Protein AF-A0A8J6BT45-F1 (afdb_monomer_lite)

Sequence (136 aa):
VMVNKKLYLLYSHRVPFYRADMVSVSGCVQLFEEISIQIPAIPPMLYPSWSYKVPYRASISGGLCPPKNIIVSGTVLSNAKSFYINLCSGNDIAFHLNPRFVEDVVVRNTQTNKSWGPEERSLSQNMPFSRGQGFQ

Secondary structure (DSSP, 8-state):
-EETTEE------SS-GGG--EEEEEESEEEE-----------GGG----EEPSSEEEE-TT---TT------EEE-TT-SBEEEEEEETTEEEEEEEEETTTTEEEEEEEETTEE-PPB---SS-----TT-EE-

Radius of gyration: 15.27 Å; chains: 1; bounding box: 33×40×37 Å

Structure (mmCIF, N/CA/C/O backbone):
data_AF-A0A8J6BT45-F1
#
_entry.id   AF-A0A8J6BT45-F1
#
loop_
_atom_site.group_PDB
_atom_site.id
_atom_site.type_symbol
_atom_site.label_atom_id
_atom_site.label_alt_id
_atom_site.label_comp_id
_atom_site.label_asym_id
_atom_site.label_entity_id
_atom_site.label_seq_id
_atom_site.pdbx_PDB_ins_code
_atom_site.Cartn_x
_atom_site.Cartn_y
_atom_site.Cartn_z
_atom_site.occupancy
_atom_site.B_iso_or_equiv
_atom_site.auth_seq_id
_atom_site.auth_comp_id
_atom_site.auth_asym_id
_atom_site.auth_atom_id
_atom_site.pdbx_PDB_model_num
ATOM 1 N N . VAL A 1 1 ? 9.005 -0.862 4.163 1.00 90.94 1 VAL A N 1
ATOM 2 C CA . VAL A 1 1 ? 7.708 -0.299 4.600 1.00 90.94 1 VAL A CA 1
ATOM 3 C C . VAL A 1 1 ? 7.727 -0.163 6.108 1.00 90.94 1 VAL A C 1
ATOM 5 O O . VAL A 1 1 ? 7.992 -1.147 6.797 1.00 90.94 1 VAL A O 1
ATOM 8 N N . MET A 1 2 ? 7.499 1.048 6.604 1.00 94.00 2 MET A N 1
ATOM 9 C CA . MET A 1 2 ? 7.290 1.312 8.026 1.00 94.00 2 MET A CA 1
ATOM 10 C C . MET A 1 2 ? 5.802 1.567 8.254 1.00 94.00 2 MET A C 1
ATOM 12 O O . MET A 1 2 ? 5.155 2.107 7.364 1.00 94.00 2 MET A O 1
ATOM 16 N N . VAL A 1 3 ? 5.285 1.159 9.410 1.00 94.38 3 VAL A N 1
ATOM 17 C CA . VAL A 1 3 ? 3.946 1.535 9.880 1.00 94.38 3 VAL A CA 1
ATOM 18 C C . VAL A 1 3 ? 4.102 2.049 11.302 1.00 94.38 3 VAL A C 1
ATOM 20 O O . VAL A 1 3 ? 4.741 1.395 12.129 1.00 94.38 3 VAL A O 1
ATOM 23 N N . ASN A 1 4 ? 3.588 3.243 11.576 1.00 92.19 4 ASN A N 1
ATOM 24 C CA . ASN A 1 4 ? 3.750 3.958 12.838 1.00 92.19 4 ASN A CA 1
ATOM 25 C C . ASN A 1 4 ? 5.226 4.016 13.271 1.00 92.19 4 ASN A C 1
ATOM 27 O O . ASN A 1 4 ? 5.574 3.725 14.415 1.00 92.19 4 ASN A O 1
ATOM 31 N N . LYS A 1 5 ? 6.108 4.348 12.313 1.00 90.75 5 LYS A N 1
ATOM 32 C CA . LYS A 1 5 ? 7.576 4.460 12.470 1.00 90.75 5 LYS A CA 1
ATOM 33 C C . LYS A 1 5 ? 8.306 3.160 12.838 1.00 90.75 5 LYS A C 1
ATOM 35 O O . LYS A 1 5 ? 9.514 3.181 13.059 1.00 90.75 5 LYS A O 1
ATOM 40 N N . LYS A 1 6 ? 7.619 2.015 12.856 1.00 92.56 6 LYS A N 1
ATOM 41 C CA . LYS A 1 6 ? 8.228 0.698 13.066 1.00 92.56 6 LYS A CA 1
ATOM 42 C C . LYS A 1 6 ? 8.410 -0.010 11.729 1.00 92.56 6 LYS A C 1
ATOM 44 O O . LYS A 1 6 ? 7.488 -0.042 10.915 1.00 92.56 6 LYS A O 1
ATOM 49 N N . LEU A 1 7 ? 9.587 -0.599 11.500 1.00 94.06 7 LEU A N 1
ATOM 50 C CA . LEU A 1 7 ? 9.802 -1.465 10.340 1.00 94.06 7 LEU A CA 1
ATOM 51 C C . LEU A 1 7 ? 8.805 -2.625 10.394 1.00 94.06 7 LEU A C 1
ATOM 53 O O . LEU A 1 7 ? 8.831 -3.417 11.336 1.00 94.06 7 LEU A O 1
ATOM 57 N N . TYR A 1 8 ? 7.960 -2.709 9.370 1.00 94.00 8 TYR A N 1
ATOM 58 C CA . TYR A 1 8 ? 6.960 -3.759 9.251 1.00 94.00 8 TYR A CA 1
ATOM 59 C C . TYR A 1 8 ? 7.418 -4.848 8.282 1.00 94.00 8 TYR A C 1
ATOM 61 O O . TYR A 1 8 ? 7.484 -6.021 8.636 1.00 94.00 8 TYR A O 1
ATOM 69 N N . LEU A 1 9 ? 7.793 -4.457 7.060 1.00 93.62 9 LEU A N 1
ATOM 70 C CA . LEU A 1 9 ? 8.296 -5.396 6.060 1.00 93.62 9 LEU A CA 1
ATOM 71 C C . LEU A 1 9 ? 9.237 -4.741 5.055 1.00 93.62 9 LEU A C 1
ATOM 73 O O . LEU A 1 9 ? 9.226 -3.521 4.849 1.00 93.62 9 LEU A O 1
ATOM 77 N N . LEU A 1 10 ? 10.014 -5.589 4.390 1.00 93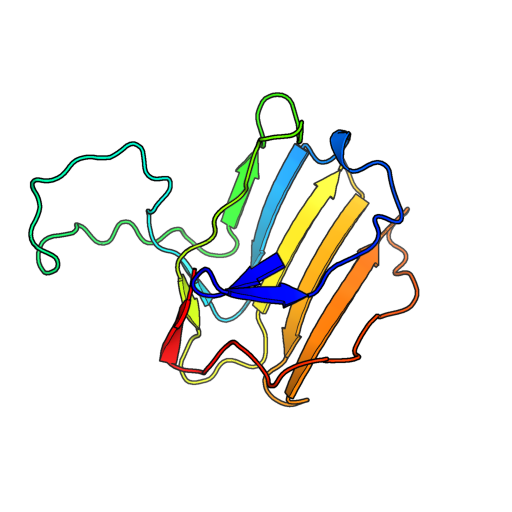.06 10 LEU A N 1
ATOM 78 C CA . LEU A 1 10 ? 10.785 -5.260 3.199 1.00 93.06 10 LEU A CA 1
ATOM 79 C C . LEU A 1 10 ? 10.080 -5.849 1.976 1.00 93.06 10 LEU A C 1
ATOM 81 O O . LEU A 1 10 ? 9.438 -6.892 2.069 1.00 93.06 10 LEU A O 1
ATOM 85 N N . TYR A 1 11 ? 10.190 -5.163 0.844 1.00 92.38 11 TYR A N 1
ATOM 86 C CA . TYR A 1 11 ? 9.669 -5.633 -0.434 1.00 92.38 11 TYR A CA 1
ATOM 87 C C . TYR A 1 11 ? 10.751 -5.452 -1.489 1.00 92.38 11 TYR A C 1
ATOM 89 O O . TYR A 1 11 ? 11.211 -4.331 -1.718 1.00 92.38 11 TYR A O 1
ATOM 97 N N . SER A 1 12 ? 11.167 -6.552 -2.109 1.00 93.12 12 SER A N 1
ATOM 98 C CA . SER A 1 12 ? 12.149 -6.525 -3.189 1.00 93.12 12 SER A CA 1
ATOM 99 C C . SER A 1 12 ? 11.479 -6.033 -4.466 1.00 93.12 12 SER A C 1
ATOM 101 O O . SER A 1 12 ? 10.528 -6.637 -4.962 1.00 93.12 12 SER A O 1
ATOM 103 N N . HIS A 1 13 ? 11.968 -4.920 -5.008 1.00 90.56 13 HIS A N 1
ATOM 104 C CA . HIS A 1 13 ? 11.411 -4.342 -6.225 1.00 90.56 13 HIS A CA 1
ATOM 105 C C . HIS A 1 13 ? 11.545 -5.304 -7.414 1.00 90.56 13 HIS A C 1
ATOM 107 O O . HIS A 1 13 ? 12.634 -5.789 -7.710 1.00 90.56 13 HIS A O 1
ATOM 113 N N . ARG A 1 14 ? 10.434 -5.545 -8.120 1.00 94.25 14 ARG A N 1
ATOM 114 C CA . ARG A 1 14 ? 10.389 -6.385 -9.336 1.00 94.25 14 ARG A CA 1
ATOM 115 C C . ARG A 1 14 ? 10.534 -5.583 -10.628 1.00 94.25 14 ARG A C 1
ATOM 117 O O . ARG A 1 14 ? 10.740 -6.145 -11.696 1.00 94.25 14 ARG A O 1
ATOM 124 N N . VAL A 1 15 ? 10.421 -4.264 -10.514 1.00 90.50 15 VAL A N 1
ATOM 125 C CA . VAL A 1 15 ? 10.687 -3.281 -11.564 1.00 90.50 15 VAL A CA 1
ATOM 126 C C . VAL A 1 15 ? 11.548 -2.163 -10.978 1.00 90.50 15 VAL A C 1
ATOM 128 O O . VAL A 1 15 ? 11.543 -1.980 -9.758 1.00 90.50 15 VAL A O 1
ATOM 131 N N . PRO A 1 16 ? 12.280 -1.389 -11.794 1.00 88.69 16 PRO A N 1
ATOM 132 C CA . PRO A 1 16 ? 13.125 -0.326 -11.270 1.00 88.69 16 PRO A CA 1
ATOM 133 C C . PRO A 1 16 ? 12.304 0.739 -10.527 1.00 88.69 16 PRO A C 1
ATOM 135 O O . PRO A 1 16 ? 11.472 1.423 -11.121 1.00 88.69 16 PRO A O 1
ATOM 138 N N . PHE A 1 17 ? 12.545 0.887 -9.221 1.00 79.94 17 PHE A N 1
ATOM 139 C CA . PHE A 1 17 ? 11.737 1.741 -8.343 1.00 79.94 17 PHE A CA 1
ATOM 140 C C . PHE A 1 17 ? 11.781 3.226 -8.730 1.00 79.94 17 PHE A C 1
ATOM 142 O O . PHE A 1 17 ? 10.810 3.944 -8.510 1.00 79.94 17 PHE A O 1
ATOM 149 N N . TYR A 1 18 ? 12.877 3.682 -9.348 1.00 84.06 18 TYR A N 1
ATOM 150 C CA . TYR A 1 18 ? 13.043 5.069 -9.788 1.00 84.06 18 TYR A CA 1
ATOM 151 C C . TYR A 1 18 ? 12.075 5.475 -10.902 1.00 84.06 18 TYR A C 1
ATOM 153 O O . TYR A 1 18 ? 11.912 6.662 -11.167 1.00 84.06 18 TYR A O 1
ATOM 161 N N . ARG A 1 19 ? 11.409 4.507 -11.545 1.00 87.62 19 ARG A N 1
ATOM 162 C CA . ARG A 1 19 ? 10.358 4.780 -12.529 1.00 87.62 19 ARG A CA 1
ATOM 163 C C . ARG A 1 19 ? 9.006 5.094 -11.892 1.00 87.62 19 ARG A C 1
ATOM 165 O O . ARG A 1 19 ? 8.069 5.395 -12.627 1.00 87.62 19 ARG A O 1
ATOM 172 N N . ALA A 1 20 ? 8.871 4.970 -10.571 1.00 91.56 20 ALA A N 1
ATOM 173 C CA . ALA A 1 20 ? 7.627 5.310 -9.906 1.00 91.56 20 ALA A CA 1
ATOM 174 C C . ALA A 1 20 ? 7.395 6.826 -9.949 1.00 91.56 20 ALA A C 1
ATOM 176 O O . ALA A 1 20 ? 8.228 7.600 -9.475 1.00 91.56 20 ALA A O 1
ATOM 177 N N . ASP A 1 21 ? 6.259 7.230 -10.503 1.00 92.38 21 ASP A N 1
ATOM 178 C CA . ASP A 1 21 ? 5.923 8.615 -10.842 1.00 92.38 21 ASP A CA 1
ATOM 179 C C . ASP A 1 21 ? 4.630 9.101 -10.176 1.00 92.38 21 ASP A C 1
ATOM 181 O O . ASP A 1 21 ? 4.340 10.296 -10.191 1.00 92.38 21 ASP A O 1
ATOM 185 N N . MET A 1 22 ? 3.869 8.204 -9.550 1.00 93.81 22 MET A N 1
ATOM 186 C CA . MET A 1 22 ? 2.605 8.525 -8.902 1.00 93.81 22 MET A CA 1
ATOM 187 C C . MET A 1 22 ? 2.357 7.611 -7.702 1.00 93.81 22 MET A C 1
ATOM 189 O O . MET A 1 22 ? 2.585 6.403 -7.758 1.00 93.81 22 MET A O 1
ATOM 193 N N . VAL A 1 23 ? 1.823 8.183 -6.624 1.00 95.00 23 VAL A N 1
ATOM 194 C CA . VAL A 1 23 ? 1.180 7.426 -5.547 1.00 95.00 23 VAL A CA 1
ATOM 195 C C . VAL A 1 23 ? -0.329 7.434 -5.769 1.00 95.00 23 VAL A C 1
ATOM 197 O O . VAL A 1 23 ? -0.912 8.473 -6.087 1.00 95.00 23 VAL A O 1
ATOM 200 N N . SER A 1 24 ? -0.981 6.284 -5.606 1.00 96.31 24 SER A N 1
ATOM 201 C CA . SER A 1 24 ? -2.444 6.206 -5.611 1.00 96.31 24 SER A CA 1
ATOM 202 C C . SER A 1 24 ? -2.954 5.425 -4.414 1.00 96.31 24 SER A C 1
ATOM 204 O O . SER A 1 24 ? -2.423 4.356 -4.116 1.00 96.31 24 SER A O 1
ATOM 206 N N . VAL A 1 25 ? -4.010 5.916 -3.777 1.00 97.12 25 VAL A N 1
ATOM 207 C CA . VAL A 1 25 ? -4.625 5.279 -2.612 1.00 97.12 25 VAL A CA 1
ATOM 208 C C . VAL A 1 25 ? -6.121 5.118 -2.850 1.00 97.12 25 VAL A C 1
ATOM 210 O O . VAL A 1 25 ? -6.782 6.042 -3.326 1.00 97.12 25 VAL A O 1
ATOM 213 N N . SER A 1 26 ? -6.670 3.947 -2.536 1.00 97.50 26 SER A N 1
ATOM 214 C CA . SER A 1 26 ? -8.110 3.690 -2.645 1.00 97.50 26 SER A CA 1
ATOM 215 C C . SER A 1 26 ? -8.605 2.658 -1.634 1.00 97.50 26 SER A C 1
ATOM 217 O O . SER A 1 26 ? -7.818 2.034 -0.924 1.00 97.50 26 SER A O 1
ATOM 219 N N . GLY A 1 27 ? -9.921 2.454 -1.595 1.00 96.81 27 GLY A N 1
ATOM 220 C CA . GLY A 1 27 ? -10.604 1.532 -0.693 1.00 96.81 27 GLY A CA 1
ATOM 221 C C . GLY A 1 27 ? -11.045 2.183 0.617 1.00 96.81 27 GLY A C 1
ATOM 222 O O . GLY A 1 27 ? -11.273 3.388 0.681 1.00 96.81 27 GLY A O 1
ATOM 223 N N . CYS A 1 28 ? -11.218 1.368 1.658 1.00 95.25 28 CYS A N 1
ATOM 224 C CA . CYS A 1 28 ? -11.841 1.765 2.922 1.00 95.25 28 CYS A CA 1
ATOM 225 C C . CYS A 1 28 ? -10.873 2.504 3.865 1.00 95.25 28 CYS A C 1
ATOM 227 O O . CYS A 1 28 ? -10.590 2.034 4.971 1.00 95.25 28 CYS A O 1
ATOM 229 N N . VAL A 1 29 ? -10.372 3.656 3.426 1.00 94.50 29 VAL A N 1
ATOM 230 C CA . VAL A 1 29 ? -9.449 4.513 4.176 1.00 94.50 29 VAL A CA 1
ATOM 231 C C . VAL A 1 29 ? -9.846 5.979 4.027 1.00 94.50 29 VAL A C 1
ATOM 233 O O . VAL A 1 29 ? -10.278 6.400 2.957 1.00 94.50 29 VAL A O 1
ATOM 236 N N . GLN A 1 30 ? -9.696 6.754 5.096 1.00 92.25 30 GLN A N 1
ATOM 237 C CA . GLN A 1 30 ? -9.736 8.212 5.064 1.00 92.25 30 GLN A CA 1
ATOM 238 C C . GLN A 1 30 ? -8.306 8.731 5.178 1.00 92.25 30 GLN A C 1
ATOM 240 O O . GLN A 1 30 ? -7.568 8.290 6.051 1.00 92.25 30 GLN A O 1
ATOM 245 N N . LEU A 1 31 ? -7.911 9.646 4.299 1.00 89.19 31 LEU A N 1
ATOM 246 C CA . LEU A 1 31 ? -6.573 10.232 4.299 1.00 89.19 31 LEU A CA 1
ATOM 247 C C . LEU A 1 31 ? -6.591 11.619 4.928 1.00 89.19 31 LEU A C 1
ATOM 249 O O . LEU A 1 31 ? -7.556 12.362 4.739 1.00 89.19 31 LEU A O 1
ATOM 253 N N . PHE A 1 32 ? -5.509 11.975 5.614 1.00 82.25 32 PHE A N 1
ATOM 254 C CA . PHE A 1 32 ? -5.329 13.292 6.223 1.00 82.25 32 PHE A CA 1
ATOM 255 C C . PHE A 1 32 ? -4.135 14.023 5.609 1.00 82.25 32 PHE A C 1
ATOM 257 O O . PHE A 1 32 ? -3.179 13.397 5.144 1.00 82.25 32 PHE A O 1
ATOM 264 N N . GLU A 1 33 ? -4.184 15.355 5.614 1.00 65.31 33 GLU A N 1
ATOM 265 C CA . GLU A 1 33 ? -3.027 16.194 5.311 1.00 65.31 33 GLU A CA 1
ATOM 266 C C . GLU A 1 33 ? -1.940 16.053 6.379 1.00 65.31 33 GLU A C 1
ATOM 268 O O . GLU A 1 33 ? -1.926 16.741 7.390 1.00 65.31 33 GLU A O 1
ATOM 273 N N . GLU A 1 34 ? -0.982 15.173 6.110 1.00 57.31 34 GLU A N 1
ATOM 274 C CA . GLU A 1 34 ? 0.354 15.233 6.698 1.00 57.31 34 GLU A CA 1
ATOM 275 C C . GLU A 1 34 ? 1.403 14.928 5.615 1.00 57.31 34 GLU A C 1
ATOM 277 O O . GLU A 1 34 ? 2.158 13.961 5.669 1.00 57.31 34 GLU A O 1
ATOM 282 N N . ILE A 1 35 ? 1.470 15.783 4.589 1.00 45.12 35 ILE A N 1
ATOM 283 C CA . ILE A 1 35 ? 2.744 16.009 3.891 1.00 45.12 35 ILE A CA 1
ATOM 284 C C . ILE A 1 35 ? 3.439 17.100 4.705 1.00 45.12 35 ILE A C 1
ATOM 286 O O . ILE A 1 35 ? 3.261 18.289 4.456 1.00 45.12 35 ILE A O 1
ATOM 290 N N . SER A 1 36 ? 4.138 16.715 5.772 1.00 38.84 36 SER A N 1
ATOM 291 C CA . SER A 1 36 ? 4.691 17.690 6.711 1.00 38.84 36 SER A CA 1
ATOM 292 C C . SER A 1 36 ? 5.872 18.457 6.096 1.00 38.84 36 SER A C 1
ATOM 294 O O . SER A 1 36 ? 6.980 17.927 6.010 1.00 38.84 36 SER A O 1
ATOM 296 N N . ILE A 1 37 ? 5.656 19.731 5.757 1.00 39.16 37 ILE A N 1
ATOM 297 C CA . ILE A 1 37 ? 6.622 20.802 6.035 1.00 39.16 37 ILE A CA 1
ATOM 298 C C . ILE A 1 37 ? 6.125 21.428 7.345 1.00 39.16 37 ILE A C 1
ATOM 300 O O . ILE A 1 37 ? 4.994 21.895 7.424 1.00 39.16 37 ILE A O 1
ATOM 304 N N . GLN A 1 38 ? 6.916 21.305 8.408 1.00 37.19 38 GLN A N 1
ATOM 305 C CA . GLN A 1 38 ? 6.505 21.540 9.796 1.00 37.19 38 GLN A CA 1
ATOM 306 C C . GLN A 1 38 ? 5.935 22.954 10.034 1.00 37.19 38 GLN A C 1
ATOM 308 O O . GLN A 1 38 ? 6.637 23.938 9.816 1.00 37.19 38 GLN A O 1
ATOM 313 N N . ILE A 1 39 ? 4.712 23.060 10.575 1.00 44.75 39 ILE A N 1
ATOM 314 C CA . ILE A 1 39 ? 4.190 24.292 11.198 1.00 44.75 39 ILE A CA 1
ATOM 315 C C . ILE A 1 39 ? 3.685 23.942 12.616 1.00 44.75 39 ILE A C 1
ATOM 317 O O . ILE A 1 39 ? 2.734 23.174 12.740 1.00 44.75 39 ILE A O 1
ATOM 321 N N . PRO A 1 40 ? 4.294 24.467 13.698 1.00 43.94 40 PRO A N 1
ATOM 322 C CA . PRO A 1 40 ? 4.095 23.958 15.062 1.00 43.94 40 PRO A CA 1
ATOM 323 C C . PRO A 1 40 ? 2.988 24.644 15.898 1.00 43.94 40 PRO A C 1
ATOM 325 O O . PRO A 1 40 ? 3.034 24.564 17.121 1.00 43.94 40 PRO A O 1
ATOM 328 N N . ALA A 1 41 ? 2.001 25.327 15.303 1.00 48.59 41 ALA A N 1
ATOM 329 C CA . ALA A 1 41 ? 1.146 26.261 16.062 1.00 48.59 41 ALA A CA 1
ATOM 330 C C . ALA A 1 41 ? -0.361 25.932 16.163 1.00 48.59 41 ALA A C 1
ATOM 332 O O . ALA A 1 41 ? -1.086 26.708 16.782 1.00 48.59 41 ALA A O 1
ATOM 333 N N . ILE A 1 42 ? -0.869 24.834 15.588 1.00 48.19 42 ILE A N 1
ATOM 334 C CA . ILE A 1 42 ? -2.327 24.583 15.548 1.00 48.19 42 ILE A CA 1
ATOM 335 C C . ILE A 1 42 ? -2.729 23.439 16.503 1.00 48.19 42 ILE A C 1
ATOM 337 O O . ILE A 1 42 ? -2.192 22.337 16.372 1.00 48.19 42 ILE A O 1
ATOM 341 N N . PRO A 1 43 ? -3.673 23.665 17.446 1.00 48.88 43 PRO A N 1
ATOM 342 C CA . PRO A 1 43 ? -4.213 22.630 18.329 1.00 48.88 43 PRO A CA 1
ATOM 343 C C . PRO A 1 43 ? -4.932 21.505 17.559 1.00 48.88 43 PRO A C 1
ATOM 345 O O . PRO A 1 43 ? -5.656 21.806 16.607 1.00 48.88 43 PRO A O 1
ATOM 348 N N . PRO A 1 44 ? -4.872 20.235 18.013 1.00 51.19 44 PRO A N 1
ATOM 349 C CA . PRO A 1 44 ? -5.398 19.098 17.253 1.00 51.19 44 PRO A CA 1
ATOM 350 C C . PRO A 1 44 ? -6.892 19.119 16.906 1.00 51.19 44 PRO A C 1
ATOM 352 O O . PRO A 1 44 ? -7.326 18.472 15.959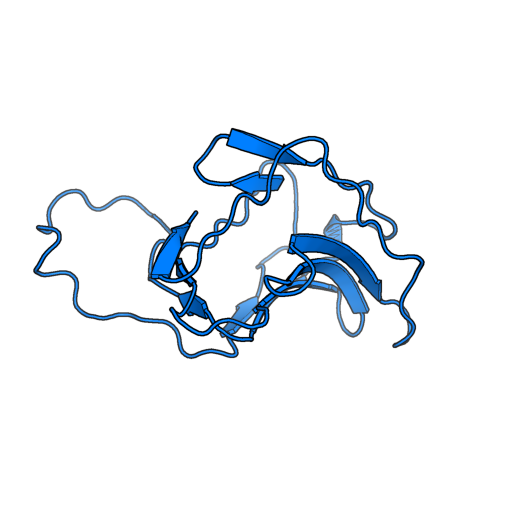 1.00 51.19 44 PRO A O 1
ATOM 355 N N . MET A 1 45 ? -7.689 19.860 17.674 1.00 51.69 45 MET A N 1
ATOM 356 C CA . MET A 1 45 ? -9.142 19.983 17.489 1.00 51.69 45 MET A CA 1
ATOM 357 C C . MET A 1 45 ? -9.534 21.020 16.426 1.00 51.69 45 MET A C 1
ATOM 359 O O . MET A 1 45 ? -10.698 21.108 16.052 1.00 51.69 45 MET A O 1
ATOM 363 N N . LEU A 1 46 ? -8.572 21.825 15.973 1.00 42.56 46 LEU A N 1
ATOM 364 C CA . LEU A 1 46 ? -8.763 22.948 15.057 1.00 42.56 46 LEU A CA 1
ATOM 365 C C . LEU A 1 46 ? -8.092 22.715 13.705 1.00 42.56 46 LEU A C 1
ATOM 367 O O . LEU A 1 46 ? -8.033 23.653 12.915 1.00 42.56 46 LEU A O 1
ATOM 371 N N . TYR A 1 47 ? -7.606 21.501 13.409 1.00 51.62 47 TYR A N 1
ATOM 372 C CA . TYR A 1 47 ? -7.238 21.177 12.036 1.00 51.62 47 TYR A CA 1
ATOM 373 C C . TYR A 1 47 ? -8.504 21.312 11.186 1.00 51.62 47 TYR A C 1
ATOM 375 O O . TYR A 1 47 ? -9.450 20.544 11.396 1.00 51.62 47 TYR A O 1
ATOM 383 N N . PRO A 1 48 ? -8.577 22.271 10.246 1.00 48.38 48 PRO A N 1
ATOM 384 C CA . PRO A 1 48 ? -9.613 22.205 9.233 1.00 48.38 48 PRO A CA 1
ATOM 385 C C . PRO A 1 48 ? -9.575 20.797 8.626 1.00 48.38 48 PRO A C 1
ATOM 387 O O . PRO A 1 48 ? -8.503 20.210 8.474 1.00 48.38 48 PRO A O 1
ATOM 390 N N . SER A 1 49 ? -10.734 20.195 8.375 1.00 56.09 49 SER A N 1
ATOM 391 C CA . SER A 1 49 ? -10.822 18.824 7.878 1.00 56.09 49 SER A CA 1
ATOM 392 C C . SER A 1 49 ? -10.347 18.757 6.421 1.00 56.09 49 SER A C 1
ATOM 394 O O . SER A 1 49 ? -11.150 18.587 5.504 1.00 56.09 49 SER A O 1
ATOM 396 N N . TRP A 1 50 ? -9.045 18.903 6.181 1.00 60.09 50 TRP A N 1
ATOM 397 C CA . TRP A 1 50 ? -8.415 18.642 4.892 1.00 60.09 50 TRP A CA 1
ATOM 398 C C . TRP A 1 50 ? -8.224 17.131 4.783 1.00 60.09 50 TRP A C 1
ATOM 400 O O . TRP A 1 50 ? -7.125 16.585 4.866 1.00 60.09 50 TRP A O 1
ATOM 410 N N . SER A 1 51 ? -9.350 16.422 4.695 1.00 72.56 51 SER A N 1
ATOM 411 C CA . SER A 1 51 ? -9.338 15.021 4.308 1.00 72.56 51 SER A CA 1
ATOM 412 C C . SER A 1 51 ? -9.187 14.948 2.798 1.00 72.56 51 SER A C 1
ATOM 414 O O . SER A 1 51 ? -9.996 15.536 2.070 1.00 72.56 51 SER A O 1
ATOM 416 N N . TYR A 1 52 ? -8.206 14.198 2.310 1.00 85.25 52 TYR A N 1
ATOM 417 C CA . TYR A 1 52 ? -8.113 13.950 0.879 1.00 85.25 52 TYR A CA 1
ATOM 418 C C . TYR A 1 52 ? -9.250 13.035 0.428 1.00 85.25 52 TYR A C 1
ATOM 420 O O . TYR A 1 52 ? -9.549 12.018 1.061 1.00 85.25 52 TYR A O 1
ATOM 428 N N . LYS A 1 53 ? -9.876 13.384 -0.700 1.00 89.25 53 LYS A N 1
ATOM 429 C CA . LYS A 1 53 ? -10.878 12.522 -1.331 1.00 89.25 53 LYS A CA 1
ATOM 430 C C . LYS A 1 53 ? -10.216 11.231 -1.806 1.00 89.25 53 LYS A C 1
ATOM 432 O O . LYS A 1 53 ? -9.173 11.262 -2.456 1.00 89.25 53 LYS A O 1
ATOM 437 N N . VAL A 1 54 ? -10.857 10.108 -1.502 1.00 91.88 54 VAL A N 1
ATOM 438 C CA . VAL A 1 54 ? -10.456 8.774 -1.953 1.00 91.88 54 VAL A CA 1
ATOM 439 C C . VAL A 1 54 ? -11.404 8.344 -3.088 1.00 91.88 54 VAL A C 1
ATOM 441 O O . VAL A 1 54 ? -12.616 8.469 -2.915 1.00 91.88 54 VAL A O 1
ATOM 444 N N . PRO A 1 55 ? -10.908 7.860 -4.247 1.00 95.38 55 PRO A N 1
ATOM 445 C CA . PRO A 1 55 ? -9.511 7.554 -4.563 1.00 95.38 55 PRO A CA 1
ATOM 446 C C . PRO A 1 55 ? -8.626 8.802 -4.666 1.00 95.38 55 PRO A C 1
ATOM 448 O O . PRO A 1 55 ? -8.980 9.774 -5.325 1.00 95.38 55 PRO A O 1
ATOM 451 N N . TYR A 1 56 ? -7.451 8.727 -4.045 1.00 93.75 56 TYR A N 1
ATOM 452 C CA . TYR A 1 56 ? -6.446 9.783 -4.054 1.00 93.75 56 TYR A CA 1
ATOM 453 C C . TYR A 1 56 ? -5.325 9.440 -5.031 1.00 93.75 56 TYR A C 1
ATOM 455 O O . TYR A 1 56 ? -4.925 8.276 -5.144 1.00 93.75 56 TYR A O 1
ATOM 463 N N . ARG A 1 57 ? -4.808 10.451 -5.730 1.00 93.44 57 ARG A N 1
ATOM 464 C CA . ARG A 1 57 ? -3.664 10.338 -6.638 1.00 93.44 57 ARG A CA 1
ATOM 465 C C . ARG A 1 57 ? -2.790 11.574 -6.498 1.00 93.44 57 ARG A C 1
ATOM 467 O O . ARG A 1 57 ? -3.312 12.684 -6.508 1.00 93.44 57 ARG A O 1
ATOM 474 N N . ALA A 1 58 ? -1.481 11.374 -6.421 1.00 91.38 58 ALA A N 1
ATOM 475 C CA . ALA A 1 58 ? -0.513 12.462 -6.422 1.00 91.38 58 ALA A CA 1
ATOM 476 C C . ALA A 1 58 ? 0.740 12.077 -7.204 1.00 91.38 58 ALA A C 1
ATOM 478 O O . ALA A 1 58 ? 1.262 10.969 -7.055 1.00 91.38 58 ALA A O 1
ATOM 479 N N . SER A 1 59 ? 1.224 13.004 -8.027 1.00 91.38 59 SER A N 1
ATOM 480 C CA . SER A 1 59 ? 2.472 12.836 -8.766 1.00 91.38 59 SER A CA 1
ATOM 481 C C . SER A 1 59 ? 3.671 12.890 -7.823 1.00 91.38 59 SER A C 1
ATOM 483 O O . SER A 1 59 ? 3.741 13.712 -6.910 1.00 91.38 59 SER A O 1
ATOM 485 N N . ILE A 1 60 ? 4.654 12.039 -8.080 1.00 88.94 60 ILE A N 1
ATOM 486 C CA . ILE A 1 60 ? 5.949 12.035 -7.414 1.00 88.94 60 ILE A CA 1
ATOM 487 C C . ILE A 1 60 ? 6.902 12.834 -8.307 1.00 88.94 60 ILE A C 1
ATOM 489 O O . ILE A 1 60 ? 7.589 12.277 -9.161 1.00 88.94 60 ILE A O 1
ATOM 493 N N . SER A 1 61 ? 6.943 14.157 -8.134 1.00 81.44 61 SER A N 1
ATOM 494 C CA . SER A 1 61 ? 7.790 15.042 -8.951 1.00 81.44 61 SER A CA 1
ATOM 495 C C . SER A 1 61 ? 9.256 14.598 -8.924 1.00 81.44 61 SER A C 1
ATOM 497 O O . SER A 1 61 ? 9.835 14.465 -7.845 1.00 81.44 61 SER A O 1
ATOM 499 N N . GLY A 1 62 ? 9.850 14.349 -10.094 1.00 78.56 62 GLY A N 1
ATOM 500 C CA . GLY A 1 62 ? 11.227 13.849 -10.226 1.00 78.56 62 GLY A CA 1
ATOM 501 C C . GLY A 1 62 ? 11.416 12.356 -9.914 1.00 78.56 62 GLY A C 1
ATOM 502 O O . GLY A 1 62 ? 12.551 11.899 -9.836 1.00 78.56 62 GLY A O 1
ATOM 503 N N . GLY A 1 63 ? 10.328 11.603 -9.727 1.00 78.12 63 GLY A N 1
ATOM 504 C CA . GLY A 1 63 ? 10.353 10.173 -9.420 1.00 78.12 63 GLY A CA 1
ATOM 505 C C . GLY A 1 63 ? 10.802 9.847 -7.991 1.00 78.12 63 GLY A C 1
ATOM 506 O O . GLY A 1 63 ? 10.969 10.734 -7.137 1.00 78.12 63 GLY A O 1
ATOM 507 N N . LEU A 1 64 ? 10.970 8.550 -7.718 1.00 80.50 64 LEU A N 1
ATOM 508 C CA . LEU A 1 64 ? 11.575 8.063 -6.477 1.00 80.50 64 LEU A CA 1
ATOM 509 C C . LEU A 1 64 ? 13.095 7.963 -6.610 1.00 80.50 64 LEU A C 1
ATOM 511 O O . LEU A 1 64 ? 13.618 7.065 -7.261 1.00 80.50 64 LEU A O 1
ATOM 515 N N . CYS A 1 65 ? 13.814 8.845 -5.927 1.00 79.00 65 CYS A N 1
ATOM 516 C CA . CYS A 1 65 ? 15.258 8.757 -5.744 1.00 79.00 65 CYS A CA 1
ATOM 517 C C . CYS A 1 65 ? 15.568 8.699 -4.241 1.00 79.00 65 CYS A C 1
ATOM 519 O O . CYS A 1 65 ? 15.009 9.493 -3.485 1.00 79.00 65 CYS A O 1
ATOM 521 N N . PRO A 1 66 ? 16.423 7.786 -3.750 1.00 77.69 66 PRO A N 1
ATOM 522 C CA . PRO A 1 66 ? 16.851 7.836 -2.357 1.00 77.69 66 PRO A CA 1
ATOM 523 C C . PRO A 1 66 ? 17.521 9.193 -2.076 1.00 77.69 66 PRO A C 1
ATOM 525 O O . PRO A 1 66 ? 18.253 9.677 -2.941 1.00 77.69 66 PRO A O 1
ATOM 528 N N . PRO A 1 67 ? 17.285 9.827 -0.910 1.00 79.19 67 PRO A N 1
ATOM 529 C CA . PRO A 1 67 ? 16.618 9.314 0.296 1.00 79.19 67 PRO A CA 1
ATOM 530 C C . PRO A 1 67 ? 15.106 9.628 0.393 1.00 79.19 67 PRO A C 1
ATOM 532 O O . PRO A 1 67 ? 14.557 9.693 1.493 1.00 79.19 67 PRO A O 1
ATOM 535 N N . LYS A 1 68 ? 14.414 9.871 -0.725 1.00 81.94 68 LYS A N 1
ATOM 536 C CA . LYS A 1 68 ? 13.006 10.289 -0.733 1.00 81.94 68 LYS A CA 1
ATOM 537 C C . LYS A 1 68 ? 12.088 9.225 -0.128 1.00 81.94 68 LYS A C 1
ATOM 539 O O . LYS A 1 68 ? 12.089 8.072 -0.554 1.00 81.94 68 LYS A O 1
ATOM 544 N N . ASN A 1 69 ? 11.257 9.654 0.818 1.00 85.50 69 ASN A N 1
ATOM 545 C CA . ASN A 1 69 ? 10.237 8.832 1.460 1.00 85.50 69 ASN A CA 1
ATOM 546 C C . ASN A 1 69 ? 8.843 9.283 1.021 1.00 85.50 69 ASN A C 1
ATOM 548 O O . ASN A 1 69 ? 8.610 10.470 0.797 1.00 85.50 69 ASN A O 1
ATOM 552 N N . ILE A 1 70 ? 7.914 8.333 0.936 1.00 89.38 70 ILE A N 1
ATOM 553 C CA . ILE 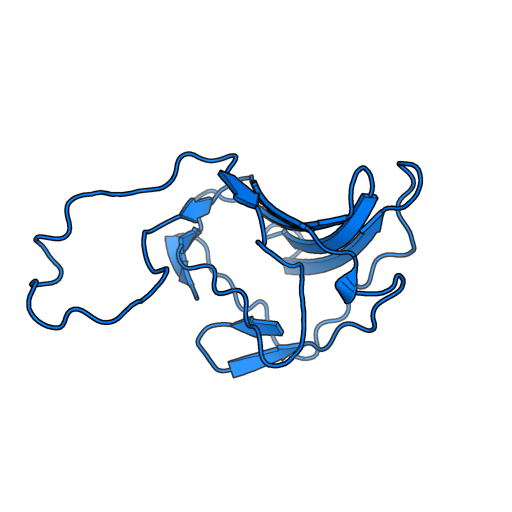A 1 70 ? 6.482 8.608 0.797 1.00 89.38 70 ILE A CA 1
ATOM 554 C C . ILE A 1 70 ? 5.838 8.260 2.132 1.00 89.38 70 ILE A C 1
ATOM 556 O O . ILE A 1 70 ? 5.995 7.138 2.611 1.00 89.38 70 ILE A O 1
ATOM 560 N N . ILE A 1 71 ? 5.134 9.225 2.715 1.00 91.19 71 ILE A N 1
ATOM 561 C CA . ILE A 1 71 ? 4.412 9.078 3.979 1.00 91.19 71 ILE A CA 1
ATOM 562 C C . ILE A 1 71 ? 2.920 9.171 3.664 1.00 91.19 71 ILE A C 1
ATOM 564 O O . ILE A 1 71 ? 2.505 10.043 2.899 1.00 91.19 71 ILE A O 1
ATOM 568 N N . VAL A 1 72 ? 2.127 8.247 4.207 1.00 93.06 72 VAL A N 1
ATOM 569 C CA . VAL A 1 72 ? 0.674 8.203 4.014 1.00 93.06 72 VAL A CA 1
ATOM 570 C C . VAL A 1 72 ? 0.020 8.117 5.386 1.00 93.06 72 VAL A C 1
ATOM 572 O O . VAL A 1 72 ? 0.011 7.050 5.988 1.00 93.06 72 VAL A O 1
ATOM 575 N N . SER A 1 73 ? -0.550 9.227 5.853 1.00 92.75 73 SER A N 1
ATOM 576 C CA . SER A 1 73 ? -1.320 9.276 7.099 1.00 92.75 73 SER A CA 1
ATOM 577 C C . SER A 1 73 ? -2.818 9.115 6.818 1.00 92.75 73 SER A C 1
ATOM 579 O O . SER A 1 73 ? -3.369 9.739 5.903 1.00 92.75 73 SER A O 1
ATOM 581 N N . GLY A 1 74 ? -3.508 8.306 7.618 1.00 92.31 74 GLY A N 1
ATOM 582 C CA . GLY A 1 74 ? -4.946 8.099 7.465 1.00 92.31 74 GLY A CA 1
ATOM 583 C C . GLY A 1 74 ? -5.586 7.289 8.585 1.00 92.31 74 GLY A C 1
ATOM 584 O O . GLY A 1 74 ? -4.901 6.783 9.465 1.00 92.31 74 GLY A O 1
ATOM 585 N N . THR A 1 75 ? -6.907 7.138 8.527 1.00 94.25 75 THR A N 1
ATOM 586 C CA . THR A 1 75 ? -7.686 6.246 9.395 1.00 94.25 75 THR A CA 1
ATOM 587 C C . THR A 1 75 ? -8.334 5.154 8.560 1.00 94.25 75 THR A C 1
ATOM 589 O O . THR A 1 75 ? -8.992 5.419 7.550 1.00 94.25 75 THR A O 1
ATOM 592 N N . VAL A 1 76 ? -8.181 3.905 8.991 1.00 96.00 76 VAL A N 1
ATOM 593 C CA . VAL A 1 76 ? -8.921 2.777 8.416 1.00 96.00 76 VAL A CA 1
ATOM 594 C C . VAL A 1 76 ? -10.391 2.894 8.818 1.00 96.00 76 VAL A C 1
ATOM 596 O O . VAL A 1 76 ? -10.697 3.035 9.999 1.00 96.00 76 VAL A O 1
ATOM 599 N N . LEU A 1 77 ? -11.322 2.769 7.870 1.00 94.62 77 LEU A N 1
ATOM 600 C CA . LEU A 1 77 ? -12.753 2.832 8.195 1.00 94.62 77 LEU A CA 1
ATOM 601 C C . LEU A 1 77 ? -13.189 1.653 9.086 1.00 94.62 77 LEU A C 1
ATOM 603 O O . LEU A 1 77 ? -12.714 0.525 8.931 1.00 94.62 77 LEU A O 1
ATOM 607 N N . SER A 1 78 ? -14.136 1.884 10.000 1.00 94.75 78 SER A N 1
ATOM 608 C CA . SER A 1 78 ? -14.566 0.890 11.002 1.00 94.75 78 SER A CA 1
ATOM 609 C C . SER A 1 78 ? -15.128 -0.410 10.410 1.00 94.75 78 SER A C 1
ATOM 611 O O . SER A 1 78 ? -15.060 -1.453 11.049 1.00 94.75 78 SER A O 1
ATOM 613 N N . ASN A 1 79 ? -15.649 -0.378 9.182 1.00 93.50 79 ASN A N 1
ATOM 614 C CA . ASN A 1 79 ? -16.183 -1.533 8.450 1.00 93.50 79 ASN A CA 1
ATOM 615 C C . ASN A 1 79 ? -15.280 -1.973 7.279 1.00 93.50 79 ASN A C 1
ATOM 617 O O . ASN A 1 79 ? -15.745 -2.637 6.349 1.00 93.50 79 ASN A O 1
ATOM 621 N N . ALA A 1 80 ? -13.997 -1.594 7.292 1.00 96.88 80 ALA A N 1
ATOM 622 C CA . ALA A 1 80 ? -13.097 -1.824 6.171 1.00 96.88 80 ALA A CA 1
ATOM 623 C C . ALA A 1 80 ? -12.949 -3.314 5.821 1.00 96.88 80 ALA A C 1
ATOM 625 O O . ALA A 1 80 ? -12.630 -4.155 6.669 1.00 96.88 80 ALA A O 1
ATOM 626 N N . LYS A 1 81 ? -13.122 -3.629 4.532 1.00 97.94 81 LYS A N 1
ATOM 627 C CA . LYS A 1 81 ? -12.741 -4.927 3.951 1.00 97.94 81 LYS A CA 1
ATOM 628 C C . LYS A 1 81 ? -11.279 -4.914 3.517 1.00 97.94 81 LYS A C 1
ATOM 630 O O . LYS A 1 81 ? -10.527 -5.827 3.848 1.00 97.94 81 LYS A O 1
ATOM 635 N N . SER A 1 82 ? -10.875 -3.840 2.845 1.00 98.38 82 SER A N 1
ATOM 636 C CA . SER A 1 82 ? -9.502 -3.602 2.410 1.00 98.38 82 SER A CA 1
ATOM 637 C C . SER A 1 82 ? -9.303 -2.150 1.982 1.00 98.38 82 SER A C 1
ATOM 639 O O . SER A 1 82 ? -10.262 -1.449 1.649 1.00 98.38 82 SER A O 1
ATOM 641 N N . PHE A 1 83 ? -8.049 -1.731 1.899 1.00 98.50 83 PHE A N 1
ATOM 642 C CA . PHE A 1 83 ? -7.623 -0.549 1.150 1.00 98.50 83 PHE A CA 1
ATOM 643 C C . PHE A 1 83 ? -6.297 -0.860 0.455 1.00 98.50 83 PHE A C 1
ATOM 645 O O . PHE A 1 83 ? -5.697 -1.902 0.726 1.00 98.50 83 PHE A O 1
ATOM 652 N N . TYR A 1 84 ? -5.841 -0.008 -0.456 1.00 98.62 84 TYR A N 1
ATOM 653 C CA . TYR A 1 84 ? -4.526 -0.186 -1.059 1.00 98.62 84 TYR A CA 1
ATOM 654 C C . TYR A 1 84 ? -3.782 1.123 -1.261 1.00 98.62 84 TYR A C 1
ATOM 656 O O . TYR A 1 84 ? -4.388 2.177 -1.456 1.00 98.62 84 TYR A O 1
ATOM 664 N N . ILE A 1 85 ? -2.458 1.007 -1.261 1.00 97.94 85 ILE A N 1
ATOM 665 C CA . ILE A 1 85 ? -1.505 2.042 -1.644 1.00 97.94 85 ILE A CA 1
ATOM 666 C C . ILE A 1 85 ? -0.690 1.483 -2.807 1.00 97.94 85 ILE A C 1
ATOM 668 O O . ILE A 1 85 ? -0.104 0.406 -2.695 1.00 97.94 85 ILE A O 1
ATOM 672 N N . ASN A 1 86 ? -0.645 2.217 -3.914 1.00 97.62 86 ASN A N 1
ATOM 673 C CA . ASN A 1 86 ? 0.171 1.879 -5.071 1.00 97.62 86 ASN A CA 1
ATOM 674 C C . ASN A 1 86 ? 1.252 2.928 -5.289 1.00 97.62 86 ASN A C 1
ATOM 676 O O . ASN A 1 86 ? 0.978 4.125 -5.200 1.00 97.62 86 ASN A O 1
ATOM 680 N N . LEU A 1 87 ? 2.432 2.460 -5.678 1.00 95.81 87 LEU A N 1
ATOM 681 C CA . LEU A 1 87 ? 3.419 3.234 -6.416 1.00 95.81 87 LEU A CA 1
ATOM 682 C C . LEU A 1 87 ? 3.301 2.832 -7.883 1.00 95.81 87 LEU A C 1
ATOM 684 O O . LEU A 1 87 ? 3.596 1.690 -8.244 1.00 95.81 87 LEU A O 1
ATOM 688 N N . CYS A 1 88 ? 2.816 3.753 -8.704 1.00 95.44 88 CYS A N 1
ATOM 689 C CA . CYS A 1 88 ? 2.608 3.549 -10.129 1.00 95.44 88 CYS A CA 1
ATOM 690 C C . CYS A 1 88 ? 3.830 4.009 -10.922 1.00 95.44 88 CYS A C 1
ATOM 692 O O . CYS A 1 88 ? 4.568 4.882 -10.470 1.00 95.44 88 CYS A O 1
ATOM 694 N N . SER A 1 89 ? 4.032 3.396 -12.085 1.00 93.38 89 SER A N 1
ATOM 695 C CA . SER A 1 89 ? 5.054 3.756 -13.065 1.00 93.38 89 SER A CA 1
ATOM 696 C C . SER A 1 89 ? 4.407 3.758 -14.446 1.00 93.38 89 SER A C 1
ATOM 698 O O . SER A 1 89 ? 4.183 2.698 -15.036 1.00 93.38 89 SER A O 1
ATOM 700 N N . GLY A 1 90 ? 4.017 4.936 -14.935 1.00 92.00 90 GLY A N 1
ATOM 701 C CA . GLY A 1 90 ? 3.154 5.048 -16.107 1.00 92.00 90 GLY A CA 1
ATOM 702 C C . GLY A 1 90 ? 1.859 4.243 -15.935 1.00 92.00 90 GLY A C 1
ATOM 703 O O . GLY A 1 90 ? 1.039 4.533 -15.065 1.00 92.00 90 GLY A O 1
ATOM 704 N N . ASN A 1 91 ? 1.684 3.211 -16.766 1.00 94.06 91 ASN A N 1
ATOM 705 C CA . ASN A 1 91 ? 0.507 2.332 -16.743 1.00 94.06 91 ASN A CA 1
ATOM 706 C C . ASN A 1 91 ? 0.647 1.111 -15.815 1.00 94.06 91 ASN A C 1
ATOM 708 O O . ASN A 1 91 ? -0.322 0.371 -15.646 1.00 94.06 91 ASN A O 1
ATOM 712 N N . ASP A 1 92 ? 1.827 0.894 -15.234 1.00 95.94 92 ASP A N 1
ATOM 713 C CA . ASP A 1 92 ? 2.126 -0.246 -14.371 1.00 95.94 92 ASP A CA 1
ATOM 714 C C . ASP A 1 92 ? 2.017 0.124 -12.883 1.00 95.94 92 ASP A C 1
ATOM 716 O O . ASP A 1 92 ? 2.082 1.294 -12.492 1.00 95.94 92 ASP A O 1
ATOM 720 N N . ILE A 1 93 ? 1.906 -0.893 -12.023 1.00 97.31 93 ILE A N 1
ATOM 721 C CA . ILE A 1 93 ? 2.000 -0.746 -10.565 1.00 97.31 93 ILE A CA 1
ATOM 722 C C . ILE A 1 93 ? 3.313 -1.375 -10.115 1.00 97.31 93 ILE A C 1
ATOM 724 O O . ILE A 1 93 ? 3.413 -2.594 -9.962 1.00 97.31 93 ILE A O 1
ATOM 728 N N . ALA A 1 94 ? 4.320 -0.537 -9.874 1.00 95.69 94 ALA A N 1
ATOM 729 C CA . ALA A 1 94 ? 5.637 -0.968 -9.417 1.00 95.69 94 ALA A CA 1
ATOM 730 C C . ALA A 1 94 ? 5.576 -1.635 -8.036 1.00 95.69 94 ALA A C 1
ATOM 732 O O . ALA A 1 94 ? 6.260 -2.632 -7.789 1.00 95.69 94 ALA A O 1
ATOM 733 N N . PHE A 1 95 ? 4.726 -1.110 -7.153 1.00 96.69 95 PHE A N 1
ATOM 734 C CA . PHE A 1 95 ? 4.486 -1.663 -5.828 1.00 96.69 95 PHE A CA 1
ATOM 735 C C . PHE A 1 95 ? 3.028 -1.471 -5.422 1.00 96.69 95 PHE A C 1
ATOM 737 O O . PHE A 1 95 ? 2.539 -0.347 -5.379 1.00 96.69 95 PHE A O 1
ATOM 744 N N . HIS A 1 96 ? 2.352 -2.571 -5.114 1.00 98.12 96 HIS A N 1
ATOM 745 C CA . HIS A 1 96 ? 1.010 -2.621 -4.551 1.00 98.12 96 HIS A CA 1
ATOM 746 C C . HIS A 1 96 ? 1.104 -3.095 -3.104 1.00 98.12 96 HIS A C 1
ATOM 748 O O . HIS A 1 96 ? 1.664 -4.160 -2.857 1.00 98.12 96 HIS A O 1
ATOM 754 N N . LEU A 1 97 ? 0.542 -2.335 -2.169 1.00 98.19 97 LEU A N 1
ATOM 755 C CA . LEU A 1 97 ? 0.378 -2.705 -0.766 1.00 98.19 97 LEU A CA 1
ATOM 756 C C . LEU A 1 97 ? -1.117 -2.747 -0.457 1.00 98.19 97 LEU A C 1
ATOM 758 O O . LEU A 1 97 ? -1.790 -1.723 -0.562 1.00 98.19 97 LEU A O 1
ATOM 762 N N . ASN A 1 98 ? -1.641 -3.904 -0.063 1.00 98.50 98 ASN A N 1
ATOM 763 C CA . ASN A 1 98 ? -3.075 -4.101 0.125 1.00 98.50 98 ASN A CA 1
ATOM 764 C C . ASN A 1 98 ? -3.386 -4.856 1.421 1.00 98.50 98 ASN A C 1
ATOM 766 O O . ASN A 1 98 ? -3.438 -6.088 1.433 1.00 98.50 98 ASN A O 1
ATOM 770 N N . PRO A 1 99 ? -3.611 -4.118 2.520 1.00 98.00 99 PRO A N 1
ATOM 771 C CA . PRO A 1 99 ? -4.184 -4.672 3.739 1.00 98.00 99 PRO A CA 1
ATOM 772 C C . PRO A 1 99 ? -5.606 -5.190 3.486 1.00 98.00 99 PRO A C 1
ATOM 774 O O . PRO A 1 99 ? -6.477 -4.451 3.014 1.00 98.00 99 PRO A O 1
ATOM 777 N N . ARG A 1 100 ? -5.844 -6.464 3.811 1.00 98.06 100 ARG A N 1
ATOM 778 C CA . ARG A 1 100 ? -7.139 -7.148 3.711 1.00 98.06 100 ARG A CA 1
ATOM 779 C C . ARG A 1 100 ? -7.544 -7.643 5.095 1.00 98.06 100 ARG A C 1
ATOM 781 O O . ARG A 1 100 ? -6.978 -8.594 5.619 1.00 98.06 100 ARG A O 1
ATOM 788 N N . PHE A 1 101 ? -8.550 -7.005 5.682 1.00 97.00 101 PHE A N 1
ATOM 789 C CA . PHE A 1 101 ? -8.927 -7.214 7.086 1.00 97.00 101 PHE A CA 1
ATOM 790 C C . PHE A 1 101 ? -9.809 -8.444 7.326 1.00 97.00 101 PHE A C 1
ATOM 792 O O . PHE A 1 101 ? -10.116 -8.762 8.469 1.00 97.00 101 PHE A O 1
ATOM 799 N N . VAL A 1 102 ? -10.323 -9.073 6.267 1.00 95.62 102 VAL A N 1
ATOM 800 C CA . VAL A 1 102 ? -11.081 -10.333 6.381 1.00 95.62 102 VAL A CA 1
ATOM 801 C C . VAL A 1 102 ? -10.129 -11.527 6.373 1.00 95.62 102 VAL A C 1
ATOM 803 O O . VAL A 1 102 ? -10.321 -12.462 7.135 1.00 95.62 102 VAL A O 1
ATOM 806 N N . GLU A 1 103 ? -9.094 -11.468 5.534 1.00 95.19 103 GLU A N 1
ATOM 807 C CA . GLU A 1 103 ? -8.047 -12.491 5.440 1.00 95.19 103 GLU A CA 1
ATOM 808 C C . GLU A 1 103 ? -6.956 -12.323 6.519 1.00 95.19 103 GLU A C 1
ATOM 810 O O . GLU A 1 103 ? -6.142 -13.220 6.687 1.00 95.19 103 GLU A O 1
ATOM 815 N N . ASP A 1 104 ? -6.931 -11.184 7.222 1.00 95.19 104 ASP A N 1
ATOM 816 C CA . ASP A 1 104 ? -5.877 -10.773 8.168 1.00 95.19 104 ASP A CA 1
ATOM 817 C C . ASP A 1 104 ? -4.461 -10.807 7.561 1.00 95.19 104 ASP A C 1
ATOM 819 O O . ASP A 1 104 ? -3.494 -11.297 8.142 1.00 95.19 104 ASP A O 1
ATOM 823 N N . VAL A 1 105 ? -4.339 -10.281 6.338 1.00 96.19 105 VAL A N 1
ATOM 824 C CA . VAL A 1 105 ? -3.075 -10.250 5.587 1.00 96.19 105 VAL A CA 1
ATOM 825 C C . VAL A 1 105 ? -2.793 -8.879 4.992 1.00 96.19 105 VAL A C 1
ATOM 827 O O . VAL A 1 105 ? -3.696 -8.100 4.675 1.00 96.19 105 VAL A O 1
ATOM 830 N N . VAL A 1 106 ? -1.510 -8.618 4.745 1.00 97.69 106 VAL A N 1
ATOM 831 C CA . VAL A 1 106 ? -1.053 -7.515 3.897 1.00 97.69 106 VAL A CA 1
ATOM 832 C C . VAL A 1 106 ? -0.443 -8.103 2.633 1.00 97.69 106 VAL A C 1
ATOM 834 O O . VAL A 1 106 ? 0.677 -8.622 2.649 1.00 97.69 106 VAL A O 1
ATOM 837 N N . VAL A 1 107 ? -1.192 -8.019 1.535 1.00 98.12 107 VAL A N 1
ATOM 838 C CA . VAL A 1 107 ? -0.745 -8.482 0.219 1.00 98.12 107 VAL A CA 1
ATOM 839 C C . VAL A 1 107 ? 0.199 -7.458 -0.392 1.00 98.12 107 VAL A C 1
ATOM 841 O O . VAL A 1 107 ? -0.085 -6.258 -0.379 1.00 98.12 107 VAL A O 1
ATOM 844 N N . ARG A 1 108 ? 1.315 -7.935 -0.950 1.00 98.06 108 ARG A N 1
ATOM 845 C CA . ARG A 1 108 ? 2.222 -7.134 -1.772 1.00 98.06 108 ARG A CA 1
ATOM 846 C C . ARG A 1 108 ? 2.368 -7.749 -3.143 1.00 98.06 108 ARG A C 1
ATOM 848 O O . ARG A 1 108 ? 2.440 -8.971 -3.271 1.00 98.06 108 ARG A O 1
ATOM 855 N N . ASN A 1 109 ? 2.400 -6.905 -4.165 1.00 98.38 109 ASN A N 1
ATOM 856 C CA . ASN A 1 109 ? 2.588 -7.368 -5.531 1.00 98.38 109 ASN A CA 1
ATOM 857 C C . ASN A 1 109 ? 3.090 -6.244 -6.451 1.00 98.38 109 ASN A C 1
ATOM 859 O O . ASN A 1 109 ? 3.208 -5.085 -6.054 1.00 98.38 109 ASN A O 1
ATOM 863 N N . THR A 1 110 ? 3.346 -6.604 -7.701 1.00 98.19 110 THR A N 1
ATOM 864 C CA . THR A 1 110 ? 3.654 -5.717 -8.820 1.00 98.19 110 THR A CA 1
ATOM 865 C C . THR A 1 110 ? 2.731 -6.102 -9.978 1.00 98.19 110 THR A C 1
ATOM 867 O O . THR A 1 110 ? 2.507 -7.292 -10.217 1.00 98.19 110 THR A O 1
ATOM 870 N N . GLN A 1 111 ? 2.190 -5.110 -10.684 1.00 98.00 111 GLN A N 1
ATOM 871 C CA . GLN A 1 111 ? 1.411 -5.311 -11.905 1.00 98.00 111 GLN A CA 1
ATOM 872 C C . GLN A 1 111 ? 2.179 -4.724 -13.087 1.00 98.00 111 GLN A C 1
ATOM 874 O O . GLN A 1 111 ? 2.476 -3.531 -13.075 1.00 98.00 111 GLN A O 1
ATOM 879 N N . THR A 1 112 ? 2.467 -5.538 -14.098 1.00 96.94 112 THR A N 1
ATOM 880 C CA . THR A 1 112 ? 3.102 -5.107 -15.351 1.00 96.94 112 THR A CA 1
ATOM 881 C C . THR A 1 112 ? 2.255 -5.535 -16.534 1.00 96.94 112 THR A C 1
ATOM 883 O O . THR A 1 112 ? 1.712 -6.641 -16.544 1.00 96.94 112 THR A O 1
ATOM 886 N N . ASN A 1 113 ? 2.092 -4.663 -17.531 1.00 95.81 113 ASN A N 1
ATOM 887 C CA . ASN A 1 113 ? 1.247 -4.936 -18.700 1.00 95.81 113 ASN A CA 1
ATOM 888 C C . AS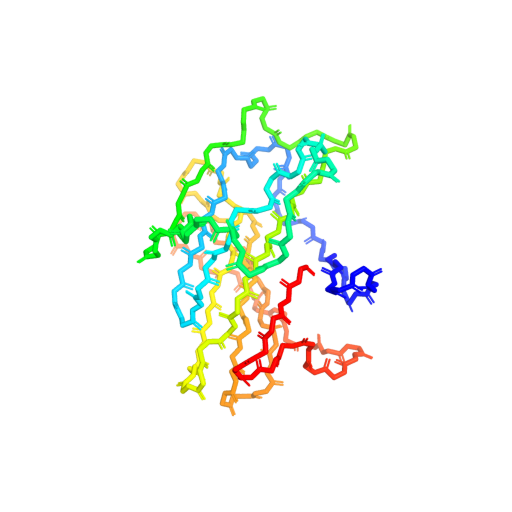N A 1 113 ? -0.153 -5.443 -18.301 1.00 95.81 113 ASN A C 1
ATOM 890 O O . ASN A 1 113 ? -0.679 -6.395 -18.878 1.00 95.81 113 ASN A O 1
ATOM 894 N N . LYS A 1 114 ? -0.739 -4.827 -17.262 1.00 95.62 114 LYS A N 1
ATOM 895 C CA . LYS A 1 114 ? -2.048 -5.186 -16.680 1.00 95.62 114 LYS A CA 1
ATOM 896 C C . LYS A 1 114 ? -2.136 -6.601 -16.077 1.00 95.62 114 LYS A C 1
ATOM 898 O O . LYS A 1 114 ? -3.226 -7.027 -15.704 1.00 95.62 114 LYS A O 1
ATOM 903 N N . SER A 1 115 ? -1.018 -7.309 -15.933 1.00 98.00 115 SER A N 1
ATOM 904 C CA . SER A 1 115 ? -0.945 -8.642 -15.327 1.00 98.00 115 SER A CA 1
ATOM 905 C C . SER A 1 115 ? -0.292 -8.578 -13.951 1.00 98.00 115 SER A C 1
ATOM 907 O O . SER A 1 115 ? 0.759 -7.963 -13.778 1.00 98.00 115 SER A O 1
ATOM 909 N N . TRP A 1 116 ? -0.921 -9.198 -12.953 1.00 98.44 116 TRP A N 1
ATOM 910 C CA . TRP A 1 116 ? -0.352 -9.312 -11.611 1.00 98.44 116 TRP A CA 1
ATOM 911 C C . TRP A 1 116 ? 0.721 -10.400 -11.563 1.00 98.44 116 TRP A C 1
ATOM 913 O O . TRP A 1 116 ? 0.539 -11.481 -12.118 1.00 98.44 116 TRP A O 1
ATOM 923 N N . GLY A 1 117 ? 1.821 -10.125 -10.863 1.00 98.31 117 GLY A N 1
ATOM 924 C CA . GLY A 1 117 ? 2.803 -11.146 -10.510 1.00 98.31 117 GLY A CA 1
ATOM 925 C C . GLY A 1 117 ? 2.331 -12.060 -9.366 1.00 98.31 117 GLY A C 1
ATOM 926 O O . GLY A 1 117 ? 1.182 -11.978 -8.923 1.00 98.31 117 GLY A O 1
ATOM 927 N N . PRO A 1 118 ? 3.219 -12.915 -8.831 1.00 97.88 118 PRO A N 1
ATOM 928 C CA . PRO A 1 118 ? 2.919 -13.716 -7.646 1.00 97.88 118 PRO A CA 1
ATOM 929 C C . PRO A 1 118 ? 2.750 -12.828 -6.405 1.00 97.88 118 PRO A C 1
ATOM 931 O O . PRO A 1 118 ? 3.565 -11.940 -6.149 1.00 97.88 118 PRO A O 1
ATOM 934 N N . GLU A 1 119 ? 1.706 -13.056 -5.616 1.00 98.25 119 GLU A N 1
ATOM 935 C CA . GLU A 1 119 ? 1.484 -12.303 -4.379 1.00 98.25 119 GLU A CA 1
ATOM 936 C C . GLU A 1 119 ? 2.486 -12.694 -3.286 1.00 98.25 119 GLU A C 1
ATOM 938 O O . GLU A 1 119 ? 2.786 -13.868 -3.075 1.00 98.25 119 GLU A O 1
ATOM 943 N N . GLU A 1 120 ? 2.937 -11.707 -2.518 1.00 97.56 120 GLU A N 1
ATOM 944 C CA . GLU A 1 120 ? 3.602 -11.931 -1.240 1.00 97.56 120 GLU A CA 1
ATOM 945 C C . GLU A 1 120 ? 2.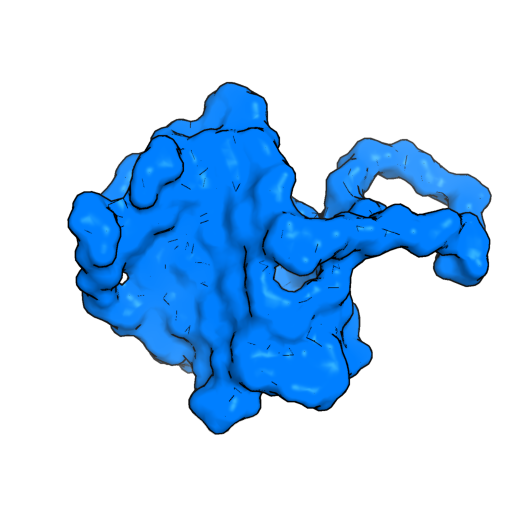620 -11.658 -0.102 1.00 97.56 120 GLU A C 1
ATOM 947 O O . GLU A 1 120 ? 2.122 -10.540 0.053 1.00 97.56 120 GLU A O 1
ATOM 952 N N . ARG A 1 121 ? 2.341 -12.694 0.693 1.00 95.81 121 ARG A N 1
ATOM 953 C CA . ARG A 1 121 ? 1.356 -12.655 1.788 1.00 95.81 121 ARG A CA 1
ATOM 954 C C . ARG A 1 121 ? 1.965 -12.875 3.168 1.00 95.81 121 ARG A C 1
ATOM 956 O O . ARG A 1 121 ? 1.335 -12.543 4.163 1.00 95.81 121 ARG A O 1
ATOM 963 N N . SER A 1 122 ? 3.178 -13.427 3.233 1.00 88.19 122 SER A N 1
ATOM 964 C CA . SER A 1 122 ? 3.848 -13.761 4.492 1.00 88.19 122 SER A CA 1
ATOM 965 C C . SER A 1 122 ? 4.030 -12.519 5.355 1.00 88.19 122 SER A C 1
ATOM 967 O O . SER A 1 122 ? 4.483 -11.476 4.871 1.00 88.19 122 SER A O 1
ATOM 969 N N . LEU A 1 123 ? 3.669 -12.641 6.628 1.00 81.19 123 LEU A N 1
ATOM 970 C CA . LEU A 1 123 ? 3.840 -11.598 7.620 1.00 81.19 123 LEU A CA 1
ATOM 971 C C . LEU A 1 123 ? 4.871 -12.066 8.650 1.00 81.19 123 LEU A C 1
ATOM 973 O O . LEU A 1 123 ? 4.711 -13.122 9.251 1.00 81.19 123 LEU A O 1
ATOM 977 N N . SER A 1 124 ? 5.936 -11.291 8.850 1.00 81.12 124 SER A N 1
ATOM 978 C CA . SER A 1 124 ? 6.903 -11.522 9.936 1.00 81.12 124 SER A CA 1
ATOM 979 C C . SER A 1 124 ? 6.398 -11.007 11.291 1.00 81.12 124 SER A C 1
ATOM 981 O O . SER A 1 124 ? 6.989 -11.298 12.327 1.00 81.12 124 SER A O 1
ATOM 983 N N . GLN A 1 125 ? 5.329 -10.209 11.276 1.00 88.00 125 GLN A N 1
ATOM 984 C CA . GLN A 1 125 ? 4.685 -9.559 12.416 1.00 88.00 125 GLN A CA 1
ATOM 985 C C . GLN A 1 125 ? 3.172 -9.507 12.169 1.00 88.00 125 GLN A C 1
ATOM 987 O O . GLN A 1 125 ? 2.745 -9.542 11.020 1.00 88.00 125 GLN A O 1
ATOM 992 N N . ASN A 1 126 ? 2.360 -9.361 13.216 1.00 91.62 126 ASN A N 1
ATOM 993 C CA . ASN A 1 126 ? 0.899 -9.257 13.088 1.00 91.62 126 ASN A CA 1
ATOM 994 C C . ASN A 1 126 ? 0.453 -8.104 12.165 1.00 91.62 126 ASN A C 1
ATOM 996 O O . ASN A 1 126 ? 1.212 -7.168 11.901 1.00 91.62 126 ASN A O 1
ATOM 1000 N N . MET A 1 127 ? -0.802 -8.156 11.708 1.00 94.56 127 MET A N 1
ATOM 1001 C CA . MET A 1 127 ? -1.454 -7.090 10.942 1.00 94.56 127 MET A CA 1
ATOM 1002 C C . MET A 1 127 ? -1.269 -5.714 11.626 1.00 94.56 127 MET A C 1
ATOM 1004 O O . MET A 1 127 ? -1.700 -5.537 12.766 1.00 94.56 127 MET A O 1
ATOM 1008 N N . PRO A 1 128 ? -0.634 -4.723 10.966 1.00 95.62 128 PRO A N 1
ATOM 1009 C CA . PRO A 1 128 ? -0.272 -3.451 11.592 1.00 95.62 128 PRO A CA 1
ATOM 1010 C C . PRO A 1 128 ? -1.381 -2.399 11.452 1.00 95.62 128 PRO A C 1
ATOM 1012 O O . PRO A 1 128 ? -1.256 -1.296 11.975 1.00 95.62 128 PRO A O 1
ATOM 1015 N N . PHE A 1 129 ? -2.461 -2.730 10.737 1.00 96.19 129 PHE A N 1
ATOM 1016 C CA . PHE A 1 129 ? -3.614 -1.866 10.513 1.00 96.19 129 PHE A CA 1
ATOM 1017 C C . PHE A 1 129 ? -4.821 -2.405 11.273 1.00 96.19 129 PHE A C 1
ATOM 1019 O O . PHE A 1 129 ? -5.127 -3.592 11.201 1.00 96.19 129 PHE A O 1
ATOM 1026 N N . SER A 1 130 ? -5.552 -1.523 11.946 1.00 96.19 130 SER A N 1
ATOM 1027 C CA . SER A 1 130 ? -6.766 -1.875 12.685 1.00 96.19 130 SER A CA 1
ATOM 1028 C C . SER A 1 130 ? -7.937 -1.018 12.223 1.00 96.19 130 SER A C 1
ATOM 1030 O O . SER A 1 130 ? -7.778 0.175 11.978 1.00 96.19 130 SER A O 1
ATOM 1032 N N . ARG A 1 131 ? -9.124 -1.620 12.100 1.00 96.38 131 ARG A N 1
ATOM 1033 C CA . ARG A 1 131 ? -10.355 -0.896 11.746 1.00 96.38 131 ARG A CA 1
ATOM 1034 C C . ARG A 1 131 ? -10.631 0.210 12.768 1.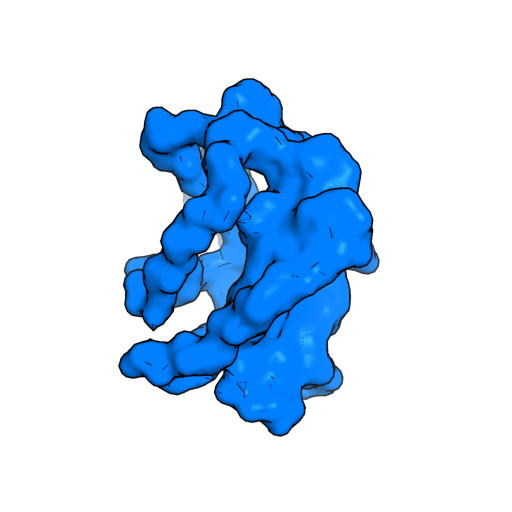00 96.38 131 ARG A C 1
ATOM 1036 O O . ARG A 1 131 ? -10.522 -0.023 13.968 1.00 96.38 131 ARG A O 1
ATOM 1043 N N . GLY A 1 132 ? -10.991 1.397 12.287 1.00 93.25 132 GLY A N 1
ATOM 1044 C CA . GLY A 1 132 ? -11.258 2.573 13.119 1.00 93.25 132 GLY A CA 1
ATOM 1045 C C . GLY A 1 132 ? -10.011 3.248 13.701 1.00 93.25 132 GLY A C 1
ATOM 1046 O O . GLY A 1 132 ? -10.158 4.213 14.442 1.00 93.25 132 GLY A O 1
ATOM 1047 N N . GLN A 1 133 ? -8.802 2.764 13.392 1.00 93.44 133 GLN A N 1
ATOM 1048 C CA . GLN A 1 133 ? -7.550 3.302 13.928 1.00 93.44 133 GLN A CA 1
ATOM 1049 C C . GLN A 1 133 ? -6.771 4.096 12.878 1.00 93.44 133 GLN A C 1
ATOM 1051 O O . GLN A 1 133 ? -6.821 3.802 11.677 1.00 93.44 133 GLN A O 1
ATOM 1056 N N . GLY A 1 134 ? -6.036 5.094 13.367 1.00 92.38 134 GLY A N 1
ATOM 1057 C CA . GLY A 1 134 ? -5.076 5.860 12.583 1.00 92.38 134 GLY A CA 1
ATOM 1058 C C . GLY A 1 134 ? -3.810 5.058 12.267 1.00 92.38 134 GLY A C 1
ATOM 1059 O O . GLY A 1 134 ? -3.425 4.156 13.014 1.00 92.38 134 GLY A O 1
ATOM 1060 N N . PHE A 1 135 ? -3.153 5.401 11.165 1.00 93.75 135 PHE A N 1
ATOM 1061 C CA . PHE A 1 135 ? -1.834 4.902 10.790 1.00 93.75 135 PHE A CA 1
ATOM 1062 C C . PHE A 1 135 ? -1.016 5.992 10.089 1.00 93.75 135 PHE A C 1
ATOM 1064 O O . PHE A 1 135 ? -1.579 6.948 9.547 1.00 93.75 135 PHE A O 1
ATOM 1071 N N . GLN A 1 136 ? 0.303 5.796 10.074 1.00 92.19 136 GLN A N 1
ATOM 1072 C CA . GLN A 1 136 ? 1.281 6.541 9.275 1.00 92.19 136 GLN A CA 1
ATOM 1073 C C . GLN A 1 136 ? 2.336 5.600 8.688 1.00 92.19 136 GLN A C 1
ATOM 1075 O O . GLN A 1 136 ? 2.760 4.676 9.422 1.00 92.19 136 GLN A O 1
#

Foldseek 3Di:
DDKQNHDWDDDDFPDPQQLQFKKWKAFQKKWAPDPDPDDPDDDPVPPDGPIDDPRDMDTPVSGDDPPDDDDTKIAGAQPTQKMWMFRDRVPWTRWIWMQGVVVQWTWIWIGDPNRIDDIDTDTPDGRSHDHGDIMD

pLDDT: mean 86.9, std 15.99, range [37.19, 98.62]

InterPro domains:
  IPR001079 Galectin, carbohydrate recognition domain [PF00337] (55-136)
  IPR001079 Galectin, carbohydrate recognition domain [PS51304] (1-38)
  IPR001079 Galectin, carbohydrate recognition domain [PS51304] (56-136)
  IPR001079 Galectin, carbohydrate recognition domain [SM00276] (54-136)
  IPR001079 Galectin, carbohydrate recognition domain [SM00908] (60-136)
  IPR001079 Galectin, carbohydrate recognition domain [cd00070] (55-135)
  IPR013320 Concanavalin A-like lectin/glucanase domain superfamily [SSF49899] (50-136)
  IPR044156 Galectin-like [PTHR11346] (10-136)

Organism: Galemys pyrenaicus (NCBI:txid202257)